Protein AF-A0A7Y5GIX5-F1 (afdb_monomer_lite)

pLDDT: mean 82.97, std 17.63, range [41.75, 98.12]

Foldseek 3Di:
DDPPPLVVVLVVCLLVLLVVQDDPLLNLLCCQCPVVVHDLVRSCVVSVHDSVVSVVSVVVSCVSSVVSQQPDPPARSPPVCSSVVPPDPPPDPPPPPPPPPPVPDPPDDPDDPDPDDDDD

Radius of gyration: 26.17 Å; chains: 1; bounding box: 79×44×50 Å

Secondary structure (DSSP, 8-state):
-----HHHHHHHHHHHHHHHHS-HHHHHHHIIIIIS---HHHHHHHHT--HHHHHHHHHHHHHHHHHHHHH-SSS-SSSHHHHHT-----S---------------SSPPPPPPTT----

Sequence (120 aa):
MIWGRKDEEYVTDFCNVSRRALTEEEHKIFRYHYLLGGDWKLCCRKLKMDRGNFFHAVYRIEQKLGRAYRELKPYSLYPLNEYFNSTYSEEPVRAFEAPNVVTIRPVRPPLAPAPGQKAA

Structure (mmCIF, N/CA/C/O backbone):
data_AF-A0A7Y5GIX5-F1
#
_entry.id   AF-A0A7Y5GIX5-F1
#
loop_
_atom_site.group_PDB
_atom_site.id
_atom_site.type_symbol
_atom_site.label_atom_id
_atom_site.label_alt_id
_atom_site.label_comp_id
_atom_site.label_asym_id
_atom_site.label_entity_id
_atom_site.label_seq_id
_atom_site.pdbx_PDB_ins_code
_atom_site.Cartn_x
_atom_site.Cartn_y
_atom_site.Cartn_z
_atom_site.occupancy
_atom_site.B_iso_or_equiv
_atom_site.auth_seq_id
_atom_site.auth_comp_id
_atom_site.auth_asym_id
_atom_site.auth_atom_id
_atom_site.pdbx_PDB_model_num
ATOM 1 N N . MET A 1 1 ? 24.630 -14.364 -18.225 1.00 42.50 1 MET A N 1
ATOM 2 C CA . MET A 1 1 ? 23.304 -14.817 -17.761 1.00 42.50 1 MET A CA 1
ATOM 3 C C . MET A 1 1 ? 23.095 -14.276 -16.363 1.00 42.50 1 MET A C 1
ATOM 5 O O . MET A 1 1 ? 23.780 -14.727 -15.458 1.00 42.50 1 MET A O 1
ATOM 9 N N . ILE A 1 2 ? 22.207 -13.305 -16.180 1.00 46.78 2 ILE A N 1
ATOM 10 C CA . ILE A 1 2 ? 21.658 -13.019 -14.854 1.00 46.78 2 ILE A CA 1
ATOM 11 C C . ILE A 1 2 ? 20.160 -13.190 -15.033 1.00 46.78 2 ILE A C 1
ATOM 13 O O . ILE A 1 2 ? 19.493 -12.357 -15.640 1.00 46.78 2 ILE A O 1
ATOM 17 N N . TRP A 1 3 ? 19.672 -14.358 -14.631 1.00 59.84 3 TRP A N 1
ATOM 18 C CA . TRP A 1 3 ? 18.250 -14.649 -14.581 1.00 59.84 3 TRP A CA 1
ATOM 19 C C . TRP A 1 3 ? 17.696 -13.865 -13.388 1.00 59.84 3 TRP A C 1
ATOM 21 O O . TRP A 1 3 ? 17.729 -14.350 -12.260 1.00 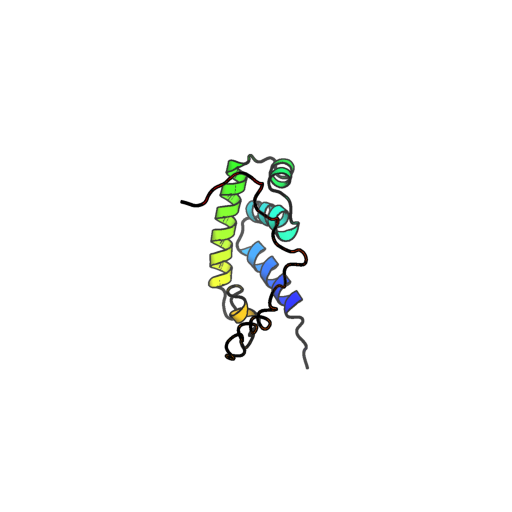59.84 3 TRP A O 1
ATOM 31 N N . GLY A 1 4 ? 17.291 -12.615 -13.619 1.00 69.31 4 GLY A N 1
ATOM 32 C CA . GLY A 1 4 ? 16.600 -11.815 -12.609 1.00 69.31 4 GLY A CA 1
ATOM 33 C C . GLY A 1 4 ? 15.317 -12.530 -12.204 1.00 69.31 4 GLY A C 1
ATOM 34 O O . GLY A 1 4 ? 14.557 -12.993 -13.064 1.00 69.31 4 GLY A O 1
ATOM 35 N N . ARG A 1 5 ? 15.090 -12.682 -10.900 1.00 83.00 5 ARG A N 1
ATOM 36 C CA . ARG A 1 5 ? 13.850 -13.263 -10.380 1.00 83.00 5 ARG A CA 1
ATOM 37 C C . ARG A 1 5 ? 12.804 -12.155 -10.371 1.00 83.00 5 ARG A C 1
ATOM 39 O O . ARG A 1 5 ? 12.476 -11.624 -9.317 1.00 83.00 5 ARG A O 1
ATOM 46 N N . LYS A 1 6 ? 12.318 -11.790 -11.564 1.00 85.50 6 LYS A N 1
ATOM 47 C CA . LYS A 1 6 ? 11.439 -10.627 -11.787 1.00 85.50 6 LYS A CA 1
ATOM 48 C C . LYS A 1 6 ? 10.236 -10.588 -10.843 1.00 85.50 6 LYS A C 1
ATOM 50 O O . LYS A 1 6 ? 9.840 -9.510 -10.421 1.00 85.50 6 LYS A O 1
ATOM 55 N N . ASP A 1 7 ? 9.688 -11.745 -10.481 1.00 89.94 7 ASP A N 1
ATOM 56 C CA . ASP A 1 7 ? 8.579 -11.829 -9.527 1.00 89.94 7 ASP A CA 1
ATOM 57 C C . ASP A 1 7 ? 9.006 -11.405 -8.110 1.00 89.94 7 ASP A C 1
ATOM 59 O O . ASP A 1 7 ? 8.308 -10.639 -7.450 1.00 89.94 7 ASP A O 1
ATOM 63 N N . GLU A 1 8 ? 10.176 -11.853 -7.644 1.00 92.81 8 GLU A N 1
ATOM 64 C CA . GLU A 1 8 ? 10.728 -11.476 -6.334 1.00 92.81 8 GLU A CA 1
ATOM 65 C C . GLU A 1 8 ? 11.147 -9.999 -6.304 1.00 92.81 8 GLU A C 1
ATOM 67 O O . GLU A 1 8 ? 10.923 -9.306 -5.307 1.00 92.81 8 GLU A O 1
ATOM 72 N N . GLU A 1 9 ? 11.711 -9.502 -7.406 1.00 91.44 9 GLU A N 1
ATOM 73 C CA . GLU A 1 9 ? 12.053 -8.089 -7.600 1.00 91.44 9 GLU A CA 1
ATOM 74 C C . GLU A 1 9 ? 10.791 -7.217 -7.553 1.00 91.44 9 GLU A C 1
ATOM 76 O O . GLU A 1 9 ? 10.727 -6.275 -6.761 1.00 91.44 9 GLU A O 1
ATOM 81 N N . TYR A 1 10 ? 9.740 -7.605 -8.284 1.00 93.06 10 TYR A N 1
ATOM 82 C CA . TYR A 1 10 ? 8.458 -6.902 -8.276 1.00 93.06 10 TYR A CA 1
ATOM 83 C C . TYR A 1 10 ? 7.844 -6.853 -6.879 1.00 93.06 10 TYR A C 1
ATOM 85 O O . TYR A 1 10 ? 7.424 -5.791 -6.427 1.00 93.06 10 TYR A O 1
ATOM 93 N N . VAL A 1 11 ? 7.810 -7.982 -6.161 1.00 94.69 11 VAL A N 1
ATOM 94 C CA . VAL A 1 11 ? 7.279 -8.029 -4.788 1.00 94.69 11 VAL A CA 1
ATOM 95 C C . VAL A 1 11 ? 8.086 -7.122 -3.861 1.00 94.69 11 VAL A C 1
ATOM 97 O O . VAL A 1 11 ? 7.508 -6.414 -3.030 1.00 94.69 11 VAL A O 1
ATOM 100 N N . THR A 1 12 ? 9.410 -7.117 -4.014 1.00 95.69 12 THR A N 1
ATOM 101 C CA . THR A 1 12 ? 10.311 -6.273 -3.226 1.00 95.69 12 THR A CA 1
ATOM 102 C C . THR A 1 12 ? 10.035 -4.795 -3.481 1.00 95.69 12 THR A C 1
ATOM 104 O O . THR A 1 12 ? 9.835 -4.037 -2.528 1.00 95.69 12 THR A O 1
ATOM 107 N N . ASP A 1 13 ? 9.957 -4.383 -4.744 1.00 94.62 13 ASP A N 1
ATOM 108 C CA . ASP A 1 13 ? 9.682 -2.998 -5.121 1.00 94.62 13 ASP A CA 1
ATOM 109 C C . ASP A 1 13 ? 8.277 -2.572 -4.708 1.00 94.62 13 ASP A C 1
ATOM 111 O O . ASP A 1 13 ? 8.105 -1.512 -4.104 1.00 94.62 13 ASP A O 1
ATOM 115 N N . PHE A 1 14 ? 7.280 -3.427 -4.929 1.00 96.06 14 PHE A N 1
ATOM 116 C CA . PHE A 1 14 ? 5.908 -3.205 -4.495 1.00 96.06 14 PHE A CA 1
ATOM 117 C C . PHE A 1 14 ? 5.842 -2.944 -2.988 1.00 96.06 14 PHE A C 1
ATOM 119 O O . PHE A 1 14 ? 5.286 -1.931 -2.555 1.00 96.06 14 PHE A O 1
ATOM 126 N N . CYS A 1 15 ? 6.464 -3.793 -2.167 1.00 96.81 15 CYS A N 1
ATOM 127 C CA . CYS A 1 15 ? 6.468 -3.616 -0.715 1.00 96.81 15 CYS A CA 1
ATOM 128 C C . CYS A 1 15 ? 7.250 -2.364 -0.286 1.00 96.81 15 CYS A C 1
ATOM 130 O O . CYS A 1 15 ? 6.774 -1.591 0.550 1.00 96.81 15 CYS A O 1
ATOM 132 N N . ASN A 1 16 ? 8.428 -2.128 -0.868 1.00 96.31 16 ASN A N 1
ATOM 133 C CA . ASN A 1 16 ? 9.296 -1.012 -0.495 1.00 96.31 16 ASN A CA 1
ATOM 134 C C . ASN A 1 16 ? 8.706 0.346 -0.876 1.00 96.31 16 ASN A C 1
ATOM 136 O O . ASN A 1 16 ? 8.722 1.276 -0.066 1.00 96.31 16 ASN A O 1
ATOM 140 N N . VAL A 1 17 ? 8.160 0.468 -2.085 1.00 96.88 17 VAL A N 1
ATOM 141 C CA . VAL A 1 17 ? 7.484 1.686 -2.544 1.00 96.88 17 VAL A CA 1
ATOM 142 C C . VAL A 1 17 ? 6.269 1.957 -1.670 1.00 96.88 17 VAL A C 1
ATOM 144 O O . VAL A 1 17 ? 6.108 3.080 -1.193 1.00 96.88 17 VAL A O 1
ATOM 147 N N . SER A 1 18 ? 5.463 0.932 -1.378 1.00 97.56 18 SER A N 1
ATOM 148 C CA . SER A 1 18 ? 4.293 1.081 -0.504 1.00 97.56 18 SER A CA 1
ATOM 149 C C . SER A 1 18 ? 4.675 1.584 0.883 1.00 97.56 18 SER A C 1
ATOM 151 O O . SER A 1 18 ? 4.033 2.483 1.420 1.00 97.56 18 SER A O 1
ATOM 153 N N . ARG A 1 19 ? 5.762 1.054 1.453 1.00 97.25 19 ARG A N 1
ATOM 154 C CA . ARG A 1 19 ? 6.277 1.483 2.758 1.00 97.25 19 ARG A CA 1
ATOM 155 C C . ARG A 1 19 ? 6.779 2.925 2.769 1.00 97.25 19 ARG A C 1
ATOM 157 O O . ARG A 1 19 ? 6.680 3.576 3.800 1.00 97.25 19 ARG A O 1
ATOM 164 N N . ARG A 1 20 ? 7.320 3.419 1.654 1.00 96.50 20 ARG A N 1
ATOM 165 C CA . ARG A 1 20 ? 7.806 4.804 1.532 1.00 96.50 20 ARG A CA 1
ATOM 166 C C . ARG A 1 20 ? 6.688 5.804 1.244 1.00 96.50 20 ARG A C 1
ATOM 168 O O . ARG A 1 20 ? 6.777 6.945 1.680 1.00 96.50 20 ARG A O 1
ATOM 175 N N . ALA A 1 21 ? 5.669 5.392 0.494 1.00 97.19 21 ALA A N 1
ATOM 176 C CA . ALA A 1 21 ? 4.570 6.261 0.079 1.00 97.19 21 ALA A CA 1
ATOM 177 C C . ALA A 1 21 ? 3.506 6.465 1.172 1.00 97.19 21 ALA A C 1
ATOM 179 O O . ALA A 1 21 ? 2.805 7.478 1.172 1.00 97.19 21 ALA A O 1
ATOM 180 N N . LEU A 1 22 ? 3.360 5.499 2.080 1.00 98.00 22 LEU A N 1
ATOM 181 C CA . LEU A 1 22 ? 2.342 5.503 3.129 1.00 98.00 22 LEU A CA 1
ATOM 182 C C . LEU A 1 22 ? 2.908 5.951 4.477 1.00 98.00 22 LEU A C 1
ATOM 184 O O . LEU A 1 22 ? 4.075 5.718 4.789 1.00 98.00 22 LEU A O 1
ATOM 188 N N . THR A 1 23 ? 2.056 6.539 5.319 1.00 97.81 23 THR A N 1
ATOM 189 C CA . THR A 1 23 ? 2.395 6.725 6.739 1.00 97.81 23 THR A CA 1
ATOM 190 C C . THR A 1 23 ? 2.444 5.375 7.461 1.00 97.81 23 THR A C 1
ATOM 192 O O . THR A 1 23 ? 1.921 4.373 6.977 1.00 97.81 23 THR A O 1
ATOM 195 N N . GLU A 1 24 ? 3.030 5.324 8.658 1.00 96.62 24 GLU A N 1
ATOM 196 C CA . GLU A 1 24 ? 3.122 4.073 9.427 1.00 96.62 24 GLU A CA 1
ATOM 197 C C . GLU A 1 24 ? 1.735 3.474 9.752 1.00 96.62 24 GLU A C 1
ATOM 199 O O . GLU A 1 24 ? 1.563 2.254 9.748 1.00 96.62 24 GLU A O 1
ATOM 204 N N . GLU A 1 25 ? 0.722 4.310 9.995 1.00 95.06 25 GLU A N 1
ATOM 205 C CA . GLU A 1 25 ? -0.656 3.856 10.230 1.00 95.06 25 GLU A CA 1
ATOM 206 C C . GLU A 1 25 ? -1.309 3.310 8.957 1.00 95.06 25 GLU A C 1
ATOM 208 O O . GLU A 1 25 ? -1.894 2.224 8.969 1.00 95.06 25 GLU A O 1
ATOM 213 N N . GLU A 1 26 ? -1.154 4.023 7.842 1.00 97.25 26 GLU A N 1
ATOM 214 C CA . GLU A 1 26 ? -1.645 3.596 6.532 1.00 97.25 26 GLU A CA 1
ATOM 215 C C . GLU A 1 26 ? -0.982 2.287 6.094 1.00 97.25 26 GLU A C 1
ATOM 217 O O . GLU A 1 26 ? -1.657 1.357 5.655 1.00 97.25 26 GLU A O 1
ATOM 222 N N . HIS A 1 27 ? 0.331 2.165 6.293 1.00 97.81 27 HIS A N 1
ATOM 223 C CA . HIS A 1 27 ? 1.086 0.962 5.973 1.00 97.81 27 HIS A CA 1
ATOM 224 C C . HIS A 1 27 ? 0.647 -0.240 6.826 1.00 97.81 27 HIS A C 1
ATOM 226 O O . HIS A 1 27 ? 0.600 -1.368 6.331 1.00 97.81 27 HIS A O 1
ATOM 232 N N . LYS A 1 28 ? 0.273 -0.033 8.097 1.00 96.62 28 LYS A N 1
ATOM 233 C CA . LYS A 1 28 ? -0.312 -1.100 8.928 1.00 96.62 28 LYS A CA 1
ATOM 234 C C . LYS A 1 28 ? -1.634 -1.592 8.346 1.00 96.62 28 LYS A C 1
ATOM 236 O O . LYS A 1 28 ? -1.803 -2.804 8.217 1.00 96.62 28 LYS A O 1
ATOM 241 N N . ILE A 1 29 ? -2.539 -0.683 7.977 1.00 97.44 29 ILE A N 1
ATOM 242 C CA . ILE A 1 29 ? -3.823 -1.033 7.344 1.00 97.44 29 ILE A CA 1
ATOM 243 C C . ILE A 1 29 ? -3.571 -1.793 6.039 1.00 97.44 29 ILE A C 1
ATOM 245 O O . ILE A 1 29 ? -4.094 -2.893 5.864 1.00 97.44 29 ILE A O 1
ATOM 249 N N . PHE A 1 30 ? -2.701 -1.254 5.182 1.00 97.81 30 PHE A N 1
ATOM 250 C CA . PHE A 1 30 ? -2.303 -1.867 3.918 1.00 97.81 30 PHE A CA 1
ATOM 251 C C . PHE A 1 30 ? -1.785 -3.299 4.107 1.00 97.81 30 PHE A C 1
ATOM 253 O O . PHE A 1 30 ? -2.250 -4.225 3.443 1.00 97.81 30 PHE A O 1
ATOM 260 N N . ARG A 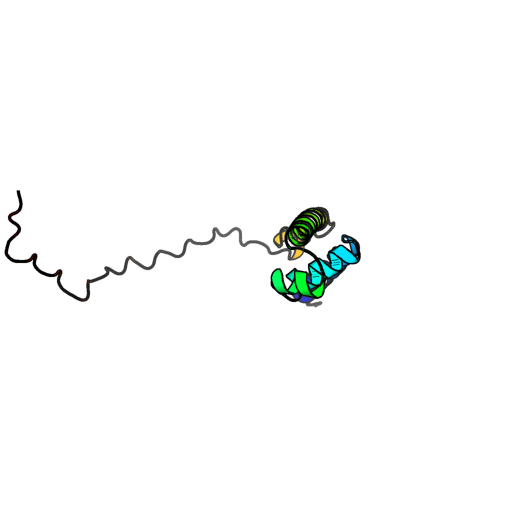1 31 ? -0.875 -3.512 5.065 1.00 97.31 31 ARG A N 1
ATOM 261 C CA . ARG A 1 31 ? -0.311 -4.835 5.352 1.00 97.31 31 ARG A CA 1
ATOM 262 C C . ARG A 1 31 ? -1.376 -5.834 5.804 1.00 97.31 31 ARG A C 1
ATOM 264 O O . ARG A 1 31 ? -1.359 -6.972 5.345 1.00 97.31 31 ARG A O 1
ATOM 271 N N . TYR A 1 32 ? -2.271 -5.448 6.713 1.00 97.00 32 TYR A N 1
ATOM 272 C CA . TYR A 1 32 ? -3.311 -6.363 7.196 1.00 97.00 32 TYR A CA 1
ATOM 273 C C . TYR A 1 32 ? -4.343 -6.690 6.120 1.00 97.00 32 TYR A C 1
ATOM 275 O O . TYR A 1 32 ? -4.740 -7.848 6.012 1.00 97.00 32 TYR A O 1
ATOM 283 N N . HIS A 1 33 ? -4.759 -5.700 5.332 1.00 97.00 33 HIS A N 1
ATOM 284 C CA . HIS A 1 33 ? -5.822 -5.890 4.356 1.00 97.00 33 HIS A CA 1
ATOM 285 C C . HIS A 1 33 ? -5.327 -6.563 3.070 1.00 97.00 33 HIS A C 1
ATOM 287 O O . HIS A 1 33 ? -5.895 -7.571 2.661 1.00 97.00 33 HIS A O 1
ATOM 293 N N . TYR A 1 34 ? -4.241 -6.060 2.472 1.00 96.12 34 TYR A N 1
ATOM 294 C CA . TYR A 1 34 ? -3.779 -6.511 1.157 1.00 96.12 34 TYR A CA 1
ATOM 295 C C . TYR A 1 34 ? -2.706 -7.595 1.232 1.00 96.12 34 TYR A C 1
ATOM 297 O O . TYR A 1 34 ? -2.840 -8.621 0.575 1.00 96.12 34 TYR A O 1
ATOM 305 N N . LEU A 1 35 ? -1.658 -7.413 2.044 1.00 95.69 35 LEU A N 1
ATOM 306 C CA . LEU A 1 35 ? -0.549 -8.382 2.076 1.00 95.69 35 LEU A CA 1
ATOM 307 C C . LEU A 1 35 ? -0.910 -9.671 2.824 1.00 95.69 35 LEU A C 1
ATOM 309 O O . LEU A 1 35 ? -0.452 -10.748 2.458 1.00 95.69 35 LEU A O 1
ATOM 313 N N . LEU A 1 36 ? -1.713 -9.564 3.885 1.00 96.00 36 LEU A N 1
ATOM 314 C CA . LEU A 1 36 ? -2.162 -10.710 4.683 1.00 96.00 36 LEU A CA 1
ATOM 315 C C . LEU A 1 36 ? -3.565 -11.208 4.297 1.00 96.00 36 LEU A C 1
ATOM 317 O O . LEU A 1 36 ? -4.017 -12.202 4.861 1.00 96.00 36 LEU A O 1
ATOM 321 N N . GLY A 1 37 ? -4.263 -10.524 3.382 1.00 94.19 37 GLY A N 1
ATOM 322 C CA . GLY A 1 37 ? -5.611 -10.899 2.938 1.00 94.19 37 GLY A CA 1
ATOM 323 C C . GLY A 1 37 ? -6.685 -10.814 4.030 1.00 94.19 37 GLY A C 1
ATOM 324 O O . GLY A 1 37 ? -7.663 -11.561 4.003 1.00 94.19 37 GLY A O 1
ATOM 325 N N . GLY A 1 38 ? -6.500 -9.958 5.038 1.00 95.88 38 GLY A N 1
ATOM 326 C CA . GLY A 1 38 ? -7.435 -9.824 6.148 1.00 95.88 38 GLY A CA 1
ATOM 327 C C . GLY A 1 38 ? -8.764 -9.196 5.724 1.00 95.88 38 GLY A C 1
ATOM 328 O O . GLY A 1 38 ? -8.793 -8.100 5.159 1.00 95.88 38 GLY A O 1
ATOM 329 N N . ASP A 1 39 ? -9.877 -9.844 6.083 1.00 95.62 39 ASP A N 1
ATOM 330 C CA . ASP A 1 39 ? -11.213 -9.259 5.932 1.00 95.62 39 ASP A CA 1
ATOM 331 C C . ASP A 1 39 ? -11.329 -7.942 6.718 1.00 95.62 39 ASP A C 1
ATOM 333 O O . ASP A 1 39 ? -10.740 -7.776 7.795 1.00 95.62 39 ASP A O 1
ATOM 337 N N . TRP A 1 40 ? -12.138 -7.011 6.212 1.00 95.31 40 TRP A N 1
ATOM 338 C CA . TRP A 1 40 ? -12.310 -5.688 6.810 1.00 95.31 40 TRP A CA 1
ATOM 339 C C . TRP A 1 40 ? -12.793 -5.781 8.262 1.00 95.31 40 TRP A C 1
ATOM 341 O O . TRP A 1 40 ? -12.327 -5.026 9.114 1.00 95.31 40 TRP A O 1
ATOM 351 N N . LYS A 1 41 ? -13.645 -6.763 8.603 1.00 96.56 41 LYS A N 1
ATOM 352 C CA . LYS A 1 41 ? -14.108 -6.966 9.988 1.00 96.56 41 LYS A CA 1
ATOM 353 C C . LYS A 1 41 ? -12.960 -7.338 10.920 1.00 96.56 41 LYS A C 1
ATOM 355 O O . LYS A 1 41 ? -12.930 -6.898 12.070 1.00 96.56 41 LYS A O 1
ATOM 360 N N . LEU A 1 42 ? -12.032 -8.175 10.454 1.00 95.50 42 LEU A N 1
ATOM 361 C CA . LEU A 1 42 ? -10.863 -8.581 11.232 1.00 95.50 42 LEU A CA 1
ATOM 362 C C . LEU A 1 42 ? -9.892 -7.408 11.392 1.00 95.50 42 LEU A C 1
ATOM 364 O O . LEU A 1 42 ? -9.396 -7.182 12.497 1.00 95.50 42 LEU A O 1
ATOM 368 N N . CYS A 1 43 ? -9.687 -6.633 10.326 1.00 95.94 43 CYS A N 1
ATOM 369 C CA . CYS A 1 43 ? -8.859 -5.431 10.352 1.00 95.94 43 CYS A CA 1
ATOM 370 C C . CYS A 1 43 ? -9.409 -4.391 11.339 1.00 95.94 43 CYS A C 1
ATOM 372 O O . CYS A 1 43 ? -8.663 -3.938 12.207 1.00 95.94 43 CYS A O 1
ATOM 374 N N . CYS A 1 44 ? -10.717 -4.099 11.300 1.00 96.12 44 CYS A N 1
ATOM 375 C CA . CYS A 1 44 ? -11.384 -3.203 12.251 1.00 96.12 44 CYS A CA 1
ATOM 376 C C . CYS A 1 44 ? -11.178 -3.644 13.708 1.00 96.12 44 CYS A C 1
ATOM 378 O O . CYS A 1 44 ? -10.806 -2.829 14.552 1.00 96.12 44 CYS A O 1
ATOM 380 N N . ARG A 1 45 ? -11.339 -4.944 14.008 1.00 95.19 45 ARG A N 1
ATOM 381 C CA . ARG A 1 45 ? -11.092 -5.481 15.360 1.00 95.19 45 ARG A CA 1
ATOM 382 C C . ARG A 1 45 ? -9.628 -5.358 15.779 1.00 95.19 45 ARG A C 1
ATOM 384 O O . ARG A 1 45 ? -9.347 -4.964 16.907 1.00 95.19 45 ARG A O 1
ATOM 391 N N . LYS A 1 46 ? -8.692 -5.706 14.892 1.00 94.25 46 LYS A N 1
ATOM 392 C CA . LYS A 1 46 ? -7.254 -5.726 15.197 1.00 94.25 46 LYS A CA 1
ATOM 393 C C . LYS A 1 46 ? -6.681 -4.323 15.382 1.00 94.25 46 LYS A C 1
ATOM 395 O O . LYS A 1 46 ? -5.837 -4.127 16.252 1.00 94.25 46 LYS A O 1
ATOM 400 N N . LEU A 1 47 ? -7.134 -3.375 14.567 1.00 94.00 47 LEU A N 1
ATOM 401 C CA . LEU A 1 47 ? -6.651 -1.996 14.545 1.00 94.00 47 LEU A CA 1
ATOM 402 C C . LEU A 1 47 ? -7.518 -1.043 15.381 1.00 94.00 47 LEU A C 1
ATOM 404 O O . LEU A 1 47 ? -7.210 0.141 15.443 1.00 94.00 47 LEU A O 1
ATOM 408 N N . LYS A 1 48 ? -8.563 -1.561 16.045 1.00 94.69 48 LYS A N 1
ATOM 409 C CA . LYS A 1 48 ? -9.492 -0.804 16.901 1.00 94.69 48 LYS A CA 1
ATOM 410 C C . LYS A 1 48 ? -10.093 0.415 16.188 1.00 94.69 48 LYS A C 1
ATOM 412 O O . LYS A 1 48 ? -10.111 1.513 16.733 1.00 94.69 48 LYS A O 1
ATOM 417 N N . MET A 1 49 ? -10.585 0.206 14.970 1.00 94.94 49 MET A N 1
ATOM 418 C CA . MET A 1 49 ? -11.217 1.242 14.146 1.00 94.94 49 MET A CA 1
ATOM 419 C C . MET A 1 49 ? -12.631 0.839 13.741 1.00 94.94 49 MET A C 1
ATOM 421 O O . MET A 1 49 ? -12.942 -0.348 13.622 1.00 94.94 49 MET A O 1
ATOM 425 N N . ASP A 1 50 ? -13.485 1.828 13.507 1.00 96.62 50 ASP A N 1
ATOM 426 C CA . ASP A 1 50 ? -14.813 1.613 12.950 1.00 96.62 50 ASP A CA 1
ATOM 427 C C . ASP A 1 50 ? -14.759 1.322 11.441 1.00 96.62 50 ASP A C 1
ATOM 429 O O . ASP A 1 50 ? -13.745 1.496 10.758 1.00 96.62 50 ASP A O 1
ATOM 433 N N . ARG A 1 51 ? -15.896 0.863 10.916 1.00 96.19 51 ARG A N 1
ATOM 434 C CA . ARG A 1 51 ? -16.056 0.505 9.507 1.00 96.19 51 ARG A CA 1
ATOM 435 C C . ARG A 1 51 ? -15.813 1.696 8.575 1.00 96.19 51 ARG A C 1
ATOM 437 O O . ARG A 1 51 ? -15.169 1.524 7.545 1.00 96.19 51 ARG A O 1
ATOM 444 N N . GLY A 1 52 ? -16.353 2.870 8.903 1.00 96.75 52 GLY A N 1
ATOM 445 C CA . GLY A 1 52 ? -16.280 4.048 8.037 1.00 96.75 52 GLY A CA 1
ATOM 446 C C . GLY A 1 52 ? -14.843 4.527 7.887 1.00 96.75 52 GLY A C 1
ATOM 447 O O . GLY A 1 52 ? -14.342 4.661 6.771 1.00 96.75 52 GLY A O 1
ATOM 448 N N . ASN A 1 53 ? -14.145 4.676 9.011 1.00 96.00 53 ASN A N 1
ATOM 449 C CA . ASN A 1 53 ? -12.741 5.069 9.026 1.00 96.00 53 ASN A CA 1
ATOM 450 C C . ASN A 1 53 ? -11.837 4.059 8.316 1.00 96.00 53 ASN A C 1
ATOM 452 O O . ASN A 1 53 ? -10.913 4.482 7.621 1.00 96.00 53 ASN A O 1
ATOM 456 N N . PHE A 1 54 ? -12.119 2.754 8.419 1.00 97.25 54 PHE A N 1
ATOM 457 C CA . PHE A 1 54 ? -11.383 1.738 7.663 1.00 97.25 54 PHE A CA 1
ATOM 458 C C . PHE A 1 54 ? -11.506 1.957 6.150 1.00 97.25 54 PHE A C 1
ATOM 460 O O . PHE A 1 54 ? -10.488 2.084 5.475 1.00 97.25 54 PHE A O 1
ATOM 467 N N . PHE A 1 55 ? -12.725 2.069 5.612 1.00 97.56 55 PHE A N 1
ATOM 468 C CA . PHE A 1 55 ? -12.911 2.254 4.167 1.00 97.56 55 PHE A CA 1
ATOM 469 C C . PHE A 1 55 ? -12.367 3.600 3.673 1.00 97.56 55 PHE A C 1
ATOM 471 O O . PHE A 1 55 ? -11.736 3.653 2.621 1.00 97.56 55 PHE A O 1
ATOM 478 N N . HIS A 1 56 ? -12.510 4.677 4.450 1.00 97.31 56 HIS A N 1
ATOM 479 C CA . HIS A 1 56 ? -11.873 5.951 4.111 1.00 97.31 56 HIS A CA 1
ATOM 480 C C . HIS A 1 56 ? -10.345 5.858 4.092 1.00 97.31 56 HIS A C 1
ATOM 482 O O . HIS A 1 56 ? -9.709 6.468 3.233 1.00 97.31 56 HIS A O 1
ATOM 488 N N . ALA A 1 57 ? -9.743 5.107 5.016 1.00 97.25 57 ALA A N 1
ATOM 489 C CA . ALA A 1 57 ? -8.306 4.869 4.998 1.00 97.25 57 ALA A CA 1
ATOM 490 C C . ALA A 1 57 ? -7.889 4.042 3.777 1.00 97.25 57 ALA A C 1
ATOM 492 O O . ALA A 1 57 ? -6.916 4.402 3.121 1.00 97.25 57 ALA A O 1
ATOM 493 N N . VAL A 1 58 ? -8.652 3.001 3.432 1.00 97.69 58 VAL A N 1
ATOM 494 C CA . VAL A 1 58 ? -8.421 2.177 2.239 1.00 97.69 58 VAL A CA 1
ATOM 495 C C . VAL A 1 58 ? -8.428 3.026 0.967 1.00 97.69 58 VAL A C 1
ATOM 497 O O . VAL A 1 58 ? -7.445 3.009 0.234 1.00 97.69 58 VAL A O 1
ATOM 500 N N . TYR A 1 59 ? -9.450 3.857 0.754 1.00 97.81 59 TYR A N 1
ATOM 501 C CA . TYR A 1 59 ? -9.509 4.714 -0.435 1.00 97.81 59 TYR A CA 1
ATOM 502 C C . TYR A 1 59 ? -8.329 5.688 -0.525 1.00 97.81 59 TYR A C 1
ATOM 504 O O . TYR A 1 59 ? -7.775 5.900 -1.604 1.00 97.81 59 TYR A O 1
ATOM 512 N N . ARG A 1 60 ? -7.893 6.260 0.608 1.00 97.75 60 ARG A N 1
ATOM 513 C CA . ARG A 1 60 ? -6.701 7.125 0.644 1.00 97.75 60 ARG A CA 1
ATOM 514 C C . ARG A 1 60 ? -5.428 6.359 0.286 1.00 97.75 60 ARG A C 1
ATOM 516 O O . ARG A 1 60 ? -4.588 6.893 -0.436 1.00 97.75 60 ARG A O 1
ATOM 523 N N . ILE A 1 61 ? -5.286 5.134 0.789 1.00 98.12 61 ILE A N 1
ATOM 524 C CA . ILE A 1 61 ? -4.152 4.254 0.486 1.00 98.12 61 ILE A CA 1
ATOM 525 C C . ILE A 1 61 ? -4.125 3.937 -1.009 1.00 98.12 61 ILE A C 1
ATOM 527 O O . ILE A 1 61 ? -3.102 4.160 -1.651 1.00 98.12 61 ILE A O 1
ATOM 531 N N . GLU A 1 62 ? -5.244 3.487 -1.577 1.00 97.44 62 GLU A N 1
ATOM 532 C CA . GLU A 1 62 ? -5.357 3.150 -3.000 1.00 97.44 62 GLU A CA 1
ATOM 533 C C . GLU A 1 62 ? -5.034 4.353 -3.895 1.00 97.44 62 GLU A C 1
ATOM 535 O O . GLU A 1 62 ? -4.260 4.227 -4.842 1.00 97.44 62 GLU A O 1
ATOM 540 N N . GLN A 1 63 ? -5.540 5.544 -3.556 1.00 97.81 63 GLN A N 1
ATOM 541 C CA . GLN A 1 63 ? -5.247 6.771 -4.297 1.00 97.81 63 GLN A CA 1
ATOM 542 C C . GLN A 1 63 ? -3.751 7.127 -4.267 1.00 97.81 63 GLN A C 1
ATOM 544 O O . GLN A 1 63 ? -3.168 7.458 -5.303 1.00 97.81 63 GLN A O 1
ATOM 549 N N . LYS A 1 64 ? -3.113 7.060 -3.089 1.00 97.69 64 LYS A N 1
ATOM 550 C CA . LYS A 1 64 ? -1.680 7.356 -2.929 1.00 97.69 64 LYS A CA 1
ATOM 551 C C . LYS A 1 64 ? -0.809 6.351 -3.674 1.00 97.69 64 LYS A C 1
ATOM 553 O O . LYS A 1 64 ? 0.093 6.752 -4.408 1.00 97.69 64 LYS A O 1
ATOM 558 N N . LEU A 1 65 ? -1.086 5.061 -3.495 1.00 97.88 65 LEU A N 1
ATOM 559 C CA . LEU A 1 65 ? -0.318 3.987 -4.115 1.00 97.88 65 LEU A CA 1
ATOM 560 C C . LEU A 1 65 ? -0.501 3.968 -5.628 1.00 97.88 65 LEU A C 1
ATOM 562 O O . LEU A 1 65 ? 0.491 3.890 -6.341 1.00 97.88 65 LEU A O 1
ATOM 566 N N . GLY A 1 66 ? -1.728 4.124 -6.130 1.00 96.44 66 GLY A N 1
ATOM 567 C CA . GLY A 1 66 ? -1.992 4.176 -7.568 1.00 96.44 66 GLY A CA 1
ATOM 568 C C . GLY A 1 66 ? -1.199 5.286 -8.259 1.00 96.44 66 GLY A C 1
ATOM 569 O O . GLY A 1 66 ? -0.584 5.055 -9.300 1.00 96.44 66 GLY A O 1
ATOM 570 N N . ARG A 1 67 ? -1.127 6.469 -7.635 1.00 96.62 67 ARG A N 1
ATOM 571 C CA . ARG A 1 67 ? -0.292 7.570 -8.125 1.00 96.62 67 ARG A CA 1
ATOM 572 C C . ARG A 1 67 ? 1.199 7.230 -8.062 1.00 96.62 67 ARG A C 1
ATOM 574 O O . ARG A 1 67 ? 1.888 7.365 -9.068 1.00 96.62 67 ARG A O 1
ATOM 581 N N . ALA A 1 68 ? 1.684 6.751 -6.915 1.00 96.62 68 ALA A N 1
ATOM 582 C CA . ALA A 1 68 ? 3.093 6.407 -6.732 1.00 96.62 68 ALA A CA 1
ATOM 583 C C . ALA A 1 68 ? 3.558 5.340 -7.734 1.00 96.62 68 ALA A C 1
ATOM 585 O O . ALA A 1 68 ? 4.577 5.510 -8.394 1.00 96.62 68 ALA A O 1
ATOM 586 N N . TYR A 1 69 ? 2.786 4.268 -7.905 1.00 96.38 69 TYR A N 1
ATOM 587 C CA . TYR A 1 69 ? 3.105 3.180 -8.826 1.00 96.38 69 TYR A CA 1
ATOM 588 C C . TYR A 1 69 ? 3.154 3.630 -10.282 1.00 96.38 69 TYR A C 1
ATOM 590 O O . TYR A 1 69 ? 3.998 3.138 -11.029 1.00 96.38 69 TYR A O 1
ATOM 598 N N . ARG A 1 70 ? 2.281 4.566 -10.675 1.00 95.19 70 ARG A N 1
ATOM 599 C CA . ARG A 1 70 ? 2.226 5.104 -12.038 1.00 95.19 70 ARG A CA 1
ATOM 600 C C . ARG A 1 70 ? 3.350 6.098 -12.335 1.00 95.19 70 ARG A C 1
ATOM 602 O O . ARG A 1 70 ? 3.845 6.133 -13.458 1.00 95.19 70 ARG A O 1
ATOM 609 N N . GLU A 1 71 ? 3.725 6.922 -11.361 1.00 95.19 71 GLU A N 1
ATOM 610 C CA . GLU A 1 71 ? 4.710 8.000 -11.536 1.00 95.19 71 GLU A CA 1
ATOM 611 C C . GLU A 1 71 ? 6.169 7.531 -11.391 1.00 95.19 71 GLU A C 1
ATOM 613 O O . GLU A 1 71 ? 7.085 8.263 -11.770 1.00 95.19 71 GLU A O 1
ATOM 618 N N . LEU A 1 72 ? 6.406 6.316 -10.882 1.00 92.88 72 LEU A N 1
ATOM 619 C CA . LEU A 1 72 ? 7.747 5.744 -10.745 1.00 92.88 72 LEU A CA 1
ATOM 620 C C . LEU A 1 72 ? 8.504 5.674 -12.080 1.00 92.88 72 LEU A C 1
ATOM 622 O O . LEU A 1 72 ? 7.968 5.285 -13.120 1.00 92.88 72 LEU A O 1
ATOM 626 N N . LYS A 1 73 ? 9.793 6.022 -12.019 1.00 88.38 73 LYS A N 1
ATOM 627 C CA . LYS A 1 73 ? 10.754 5.943 -13.123 1.00 88.38 73 LYS A CA 1
ATOM 628 C C . LYS A 1 73 ? 12.063 5.321 -12.625 1.00 88.38 73 LYS A C 1
ATOM 630 O O . LYS A 1 73 ? 12.432 5.569 -11.477 1.00 88.38 73 LYS A O 1
ATOM 635 N N . PRO A 1 74 ? 12.782 4.548 -13.462 1.00 86.50 74 PRO A N 1
ATOM 636 C CA . PRO A 1 74 ? 12.533 4.296 -14.889 1.00 86.50 74 PRO A CA 1
ATOM 637 C C . PRO A 1 74 ? 11.430 3.264 -15.182 1.00 86.50 74 PRO A C 1
ATOM 639 O O . PRO A 1 74 ? 10.790 3.375 -16.224 1.00 86.50 74 PRO A O 1
ATOM 642 N N . TYR A 1 75 ? 11.164 2.334 -14.260 1.00 85.56 75 TYR A N 1
ATOM 643 C CA . TYR A 1 75 ? 10.134 1.299 -14.400 1.00 85.56 75 TYR A CA 1
ATOM 644 C C . TYR A 1 75 ? 8.959 1.601 -13.468 1.00 85.56 75 TYR A C 1
ATOM 646 O O . TYR A 1 75 ? 9.129 1.653 -12.248 1.00 85.56 75 TYR A O 1
ATOM 654 N N . SER A 1 76 ? 7.778 1.834 -14.041 1.00 91.56 76 SER A N 1
ATOM 655 C CA . SER A 1 76 ? 6.552 2.026 -13.266 1.00 91.56 76 SER A CA 1
ATOM 656 C C . SER A 1 76 ? 6.040 0.668 -12.777 1.00 91.56 76 SER A C 1
ATOM 658 O O . SER A 1 76 ? 6.198 -0.336 -13.465 1.00 91.56 76 SER A O 1
ATOM 660 N N . LEU A 1 77 ? 5.434 0.612 -11.587 1.00 93.19 77 LEU A N 1
ATOM 661 C CA . LEU A 1 77 ? 4.815 -0.625 -11.077 1.00 93.19 77 LEU A CA 1
ATOM 662 C C . LEU A 1 77 ? 3.428 -0.865 -11.690 1.00 93.19 77 LEU A C 1
ATOM 664 O O . LEU A 1 77 ? 2.908 -1.978 -11.643 1.00 93.19 77 LEU A O 1
ATOM 668 N N . TYR A 1 78 ? 2.824 0.178 -12.263 1.00 91.75 78 TYR A N 1
ATOM 669 C CA . TYR A 1 78 ? 1.562 0.091 -12.981 1.00 91.75 78 TYR A CA 1
ATOM 670 C C . TYR A 1 78 ? 1.581 0.985 -14.232 1.00 91.75 78 TYR A C 1
ATOM 672 O O . TYR A 1 78 ? 1.862 2.187 -14.119 1.00 91.75 78 TYR A O 1
ATOM 680 N N . PRO A 1 79 ? 1.184 0.460 -15.407 1.00 91.12 79 PRO A N 1
ATOM 681 C CA . PRO A 1 79 ? 0.686 -0.896 -15.673 1.00 91.12 79 PRO A CA 1
ATOM 682 C C . PRO A 1 79 ? 1.805 -1.959 -15.716 1.00 91.12 79 PRO A C 1
ATOM 684 O O . PRO A 1 79 ? 2.959 -1.652 -15.994 1.00 91.12 79 PRO A O 1
ATOM 687 N N . LEU A 1 80 ? 1.470 -3.226 -15.434 1.00 88.62 80 LEU A N 1
ATOM 688 C CA . LEU A 1 80 ? 2.454 -4.307 -15.217 1.00 88.62 80 LEU A CA 1
ATOM 689 C C . LEU A 1 80 ? 3.391 -4.563 -16.411 1.00 88.62 80 LEU A C 1
ATOM 691 O O . LEU A 1 80 ? 4.528 -4.993 -16.230 1.00 88.62 80 LEU A O 1
ATOM 695 N N . ASN A 1 81 ? 2.944 -4.295 -17.635 1.00 85.56 81 ASN A N 1
ATOM 696 C CA . ASN A 1 81 ? 3.767 -4.445 -18.833 1.00 85.56 81 ASN A CA 1
ATOM 697 C C . ASN A 1 81 ? 4.992 -3.525 -18.844 1.00 85.56 81 ASN A C 1
ATOM 699 O O . ASN A 1 81 ? 6.024 -3.934 -19.371 1.00 85.56 81 ASN A O 1
ATOM 703 N N . GLU A 1 82 ? 4.895 -2.331 -18.249 1.00 85.38 82 GLU A N 1
ATOM 704 C CA . GLU A 1 82 ? 6.024 -1.399 -18.140 1.00 85.38 82 GLU A CA 1
ATOM 705 C C . GLU A 1 82 ? 7.100 -1.923 -17.174 1.00 85.38 82 GLU A C 1
ATOM 707 O O . GLU A 1 82 ? 8.287 -1.751 -17.440 1.00 85.38 82 GLU A O 1
ATOM 712 N N . TYR A 1 83 ? 6.713 -2.609 -16.092 1.00 88.75 83 TYR A N 1
ATOM 713 C CA . TYR A 1 83 ? 7.665 -3.204 -15.147 1.00 88.75 83 TYR A CA 1
ATOM 714 C C . TYR A 1 83 ? 8.314 -4.474 -15.706 1.00 88.75 83 TYR A C 1
ATOM 716 O O . TYR A 1 83 ? 9.534 -4.630 -15.729 1.00 88.75 83 TYR A O 1
ATOM 724 N N . PHE A 1 84 ? 7.488 -5.412 -16.178 1.00 86.94 84 PHE A N 1
ATOM 725 C CA . PHE A 1 84 ? 7.967 -6.730 -16.589 1.00 86.94 84 PHE A CA 1
ATOM 726 C C . PHE A 1 84 ? 8.620 -6.723 -17.976 1.00 86.94 84 PHE A C 1
ATOM 728 O O . PHE A 1 84 ? 9.274 -7.712 -18.334 1.00 86.94 84 PHE A O 1
ATOM 735 N N . ASN A 1 85 ? 8.499 -5.621 -18.733 1.00 72.88 85 ASN A N 1
ATOM 736 C CA . ASN A 1 85 ? 8.887 -5.526 -20.142 1.00 72.88 85 ASN A CA 1
ATOM 737 C C . ASN A 1 85 ? 8.325 -6.706 -20.942 1.00 72.88 85 ASN A C 1
ATOM 739 O O . ASN A 1 85 ? 9.023 -7.307 -21.759 1.00 72.88 85 ASN A O 1
ATOM 743 N N . SER A 1 86 ? 7.084 -7.102 -20.636 1.00 59.59 86 SER A N 1
ATOM 744 C CA . SER A 1 86 ? 6.424 -8.140 -21.411 1.00 59.59 86 SER A CA 1
ATOM 745 C C . SER A 1 86 ? 6.174 -7.538 -22.785 1.00 59.59 86 SER A C 1
ATOM 747 O O . SER A 1 86 ? 5.321 -6.663 -22.932 1.00 59.59 86 SER A O 1
ATOM 749 N N . THR A 1 87 ? 6.954 -7.953 -23.782 1.00 48.62 87 THR A N 1
ATOM 750 C CA . THR A 1 87 ? 6.530 -7.851 -25.173 1.00 48.62 87 THR A CA 1
ATOM 751 C C . THR A 1 87 ? 5.199 -8.574 -25.233 1.00 48.62 87 THR A C 1
ATOM 753 O O . THR A 1 87 ? 5.162 -9.806 -25.237 1.00 48.62 87 THR A O 1
ATOM 756 N N . TYR A 1 88 ? 4.096 -7.824 -25.216 1.00 48.62 88 TYR A N 1
ATOM 757 C CA . TYR A 1 88 ? 2.863 -8.349 -25.764 1.00 48.62 88 TYR A CA 1
ATOM 758 C C . TYR A 1 88 ? 3.258 -8.890 -27.130 1.00 48.62 88 TYR A C 1
ATOM 760 O O . TYR A 1 88 ? 3.842 -8.161 -27.933 1.00 48.62 88 TYR A O 1
ATOM 768 N N . SER A 1 89 ? 3.023 -10.177 -27.373 1.00 45.91 89 SER A N 1
ATOM 769 C CA . SER A 1 89 ? 2.893 -10.572 -28.761 1.00 45.91 89 SER A CA 1
ATOM 770 C C . SER A 1 89 ? 1.789 -9.663 -29.294 1.00 45.91 89 SER A C 1
ATOM 772 O O . SER A 1 89 ? 0.669 -9.725 -28.792 1.00 45.91 89 SER A O 1
ATOM 774 N N . GLU A 1 90 ? 2.108 -8.759 -30.223 1.00 51.16 90 GLU A N 1
ATOM 775 C CA . GLU A 1 90 ? 1.095 -7.986 -30.953 1.00 51.16 90 GLU A CA 1
ATOM 776 C C . GLU A 1 90 ? 0.191 -8.904 -31.781 1.00 51.16 90 GLU A C 1
ATOM 778 O O . GLU A 1 90 ? -0.719 -8.437 -32.464 1.00 51.16 90 GLU A O 1
ATOM 783 N N . GLU A 1 91 ? 0.415 -10.222 -31.729 1.00 51.62 91 GLU A N 1
ATOM 784 C CA . GLU A 1 91 ? -0.574 -11.162 -32.189 1.00 51.62 91 GLU A CA 1
ATOM 785 C C . GLU A 1 91 ? -1.889 -10.900 -31.452 1.00 51.62 91 GLU A C 1
ATOM 787 O O . GLU A 1 91 ? -1.949 -11.023 -30.221 1.00 51.62 91 GLU A O 1
ATOM 792 N N . PRO A 1 92 ? -2.950 -10.520 -32.188 1.00 51.47 92 PRO A N 1
ATOM 793 C CA . PRO A 1 92 ? -4.258 -10.355 -31.596 1.00 51.47 92 PRO A CA 1
ATOM 794 C C . PRO A 1 92 ? -4.560 -11.646 -30.853 1.00 51.47 92 PRO A C 1
ATOM 796 O O . PRO A 1 92 ? -4.395 -12.730 -31.418 1.00 51.47 92 PRO A O 1
ATOM 799 N N . VAL A 1 93 ? -4.954 -11.521 -29.583 1.00 57.25 93 VAL A N 1
ATOM 800 C CA . VAL A 1 93 ? -5.426 -12.647 -28.779 1.00 57.25 93 VAL A CA 1
ATOM 801 C C . VAL A 1 93 ? -6.440 -13.361 -29.658 1.00 57.25 93 VAL A C 1
ATOM 803 O O . VAL A 1 93 ? -7.511 -12.806 -29.917 1.00 57.25 93 VAL A O 1
ATOM 806 N N . ARG A 1 94 ? -6.069 -14.516 -30.232 1.00 58.72 94 ARG A N 1
ATOM 807 C CA . ARG A 1 94 ? -6.992 -15.258 -31.084 1.00 58.72 94 ARG A CA 1
ATOM 808 C C . ARG A 1 94 ? -8.170 -15.528 -30.176 1.00 58.72 94 ARG A C 1
ATOM 810 O O . ARG A 1 94 ? -8.007 -16.197 -29.154 1.00 58.72 94 ARG A O 1
ATOM 817 N N . ALA A 1 95 ? -9.321 -14.936 -30.499 1.00 61.59 95 ALA A N 1
ATOM 818 C CA . ALA A 1 95 ? -10.561 -15.342 -29.875 1.00 61.59 95 ALA A CA 1
ATOM 819 C C . ALA A 1 95 ? -10.551 -16.864 -29.964 1.00 61.59 95 ALA A C 1
ATOM 821 O O . ALA A 1 95 ? -10.318 -17.393 -31.054 1.00 61.59 95 ALA A O 1
ATOM 822 N N . PHE A 1 96 ? -10.668 -17.547 -28.822 1.00 55.41 96 PHE A N 1
ATOM 823 C CA . PHE A 1 96 ? -10.839 -18.991 -28.836 1.00 55.41 96 PHE A CA 1
ATOM 824 C C . PHE A 1 96 ? -11.910 -19.259 -29.883 1.00 55.41 96 PHE A C 1
ATOM 826 O O . PHE A 1 96 ? -13.011 -18.715 -29.758 1.00 55.41 96 PHE A O 1
ATOM 833 N N . GLU A 1 97 ? -11.555 -19.980 -30.952 1.00 63.72 97 GLU A N 1
ATOM 834 C CA . GLU A 1 97 ? -12.544 -20.408 -31.928 1.00 63.72 97 GLU A CA 1
ATOM 835 C C . GLU A 1 97 ? -13.618 -21.083 -31.095 1.00 63.72 97 GLU A C 1
ATOM 837 O O . GLU A 1 97 ? -13.323 -22.048 -30.380 1.00 63.72 97 GLU A O 1
ATOM 842 N N . ALA A 1 98 ? -14.812 -20.477 -31.059 1.00 59.00 98 ALA A N 1
ATOM 843 C CA . ALA A 1 98 ? -15.912 -21.009 -30.282 1.00 59.00 98 ALA A CA 1
ATOM 844 C C . ALA A 1 98 ? -15.985 -22.486 -30.667 1.00 59.00 98 A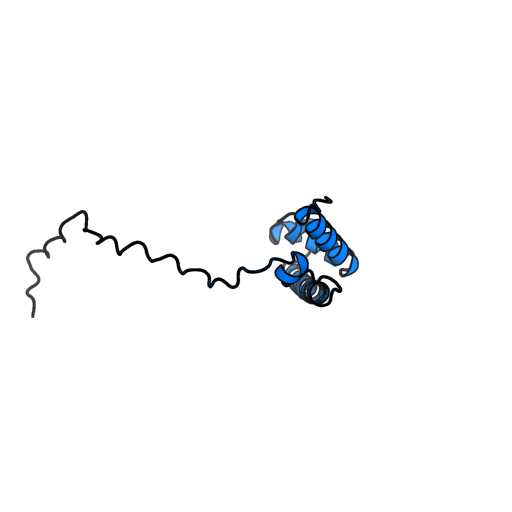LA A C 1
ATOM 846 O O . ALA A 1 98 ? -16.082 -22.754 -31.870 1.00 59.00 98 ALA A O 1
ATOM 847 N N . PRO A 1 99 ? -15.819 -23.428 -29.714 1.00 59.56 99 PRO A N 1
ATOM 848 C CA . PRO A 1 99 ? -15.735 -24.838 -30.050 1.00 59.56 99 PRO A CA 1
ATOM 849 C C . PRO A 1 99 ? -16.934 -25.131 -30.934 1.00 59.56 99 PRO A C 1
ATOM 851 O O . PRO A 1 99 ? -18.052 -24.847 -30.496 1.00 59.56 99 PRO A O 1
ATOM 854 N N . ASN A 1 100 ? -16.658 -25.550 -32.184 1.00 63.38 100 ASN A N 1
ATOM 855 C CA . ASN A 1 100 ? -17.639 -25.780 -33.249 1.00 63.38 100 ASN A CA 1
ATOM 856 C C . ASN A 1 100 ? -18.953 -26.148 -32.606 1.00 63.38 100 ASN A C 1
ATOM 858 O O . ASN A 1 100 ? -18.968 -27.209 -31.983 1.00 63.38 100 ASN A O 1
ATOM 862 N N . VAL A 1 101 ? -19.949 -25.245 -32.671 1.00 59.66 101 VAL A N 1
ATOM 863 C CA . VAL A 1 101 ? -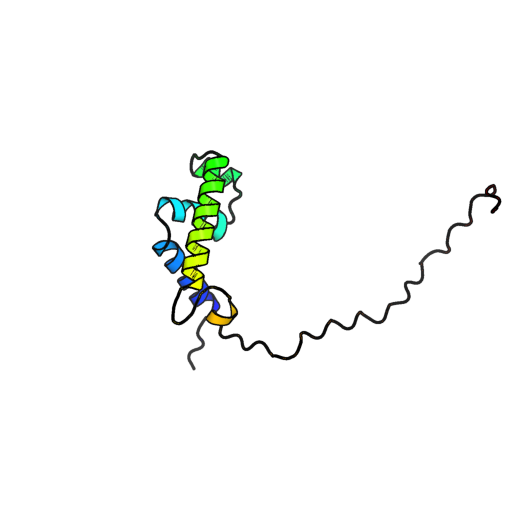21.222 -25.327 -31.942 1.00 59.66 101 VAL A CA 1
ATOM 864 C C . VAL A 1 101 ? -21.599 -26.791 -31.845 1.00 59.66 101 VAL A C 1
ATOM 866 O O . VAL A 1 101 ? -22.082 -27.372 -32.819 1.00 59.66 101 VAL A O 1
ATOM 869 N N . VAL A 1 102 ? -21.275 -27.418 -30.708 1.00 61.19 102 VAL A N 1
ATOM 870 C CA . VAL A 1 102 ? -21.598 -28.824 -30.519 1.00 61.19 102 VAL A CA 1
ATOM 871 C C . VAL A 1 102 ? -23.098 -28.780 -30.564 1.00 61.19 102 VAL A C 1
ATOM 873 O O . VAL A 1 102 ? -23.700 -28.118 -29.722 1.00 61.19 102 VAL A O 1
ATOM 876 N N . THR A 1 103 ? -23.694 -29.343 -31.612 1.00 62.50 103 THR A N 1
ATOM 877 C CA . THR A 1 103 ? -25.140 -29.341 -31.766 1.00 62.50 103 THR A CA 1
ATOM 878 C C . THR A 1 103 ? -25.650 -30.029 -30.514 1.00 62.50 103 THR A C 1
ATOM 880 O O . THR A 1 103 ? -25.488 -31.243 -30.379 1.00 62.50 103 THR A O 1
ATOM 883 N N . ILE A 1 104 ? -26.128 -29.246 -29.542 1.00 62.56 104 ILE A N 1
ATOM 884 C CA . ILE A 1 104 ? -26.536 -29.757 -28.241 1.00 62.56 104 ILE A CA 1
ATOM 885 C C . ILE A 1 104 ? -27.776 -30.580 -28.548 1.00 62.56 104 ILE A C 1
ATOM 887 O O . ILE A 1 104 ? -28.875 -30.047 -28.677 1.00 62.56 104 ILE A O 1
ATOM 891 N N . ARG A 1 105 ? -27.585 -31.882 -28.769 1.00 68.25 105 ARG A N 1
ATOM 892 C CA . ARG A 1 105 ? -28.688 -32.812 -28.941 1.00 68.25 105 ARG A CA 1
ATOM 893 C C . ARG A 1 105 ? -29.320 -32.936 -27.564 1.00 68.25 105 ARG A C 1
ATOM 895 O O . ARG A 1 105 ? -28.636 -33.388 -26.641 1.00 68.25 105 ARG A O 1
ATOM 902 N N . PRO A 1 106 ? -30.574 -3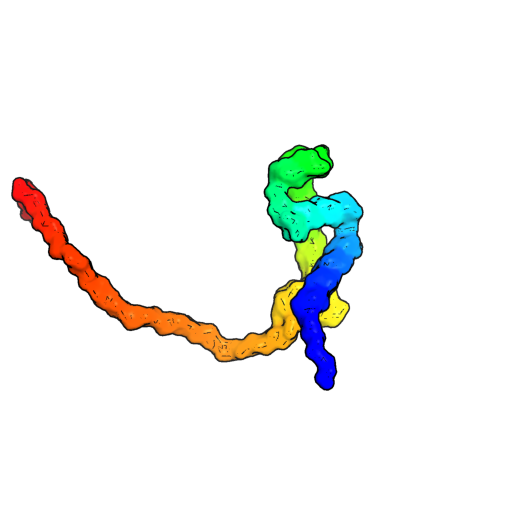2.505 -27.380 1.00 69.62 106 PRO A N 1
ATOM 903 C CA . PRO A 1 106 ? -31.227 -32.684 -26.102 1.00 69.62 106 PRO A CA 1
ATOM 904 C C . PRO A 1 106 ? -31.250 -34.184 -25.801 1.00 69.62 106 PRO A C 1
ATOM 906 O O . PRO A 1 106 ? -31.689 -34.989 -26.618 1.00 69.62 106 PRO A O 1
ATOM 909 N N . VAL A 1 107 ? -30.747 -34.564 -24.625 1.00 73.25 107 VAL A N 1
ATOM 910 C CA . VAL A 1 107 ? -30.677 -35.968 -24.177 1.00 73.25 107 VAL A CA 1
ATOM 911 C C . VAL A 1 107 ? -32.078 -36.591 -24.076 1.00 73.25 107 VAL A C 1
ATOM 913 O O . VAL A 1 107 ? -32.219 -37.809 -24.018 1.00 73.25 107 VAL A O 1
ATOM 916 N N . ARG A 1 108 ? -33.133 -35.766 -24.058 1.00 68.81 108 ARG A N 1
ATOM 917 C CA . ARG A 1 108 ? -34.524 -36.201 -23.957 1.00 68.81 108 ARG A CA 1
ATOM 918 C C . ARG A 1 108 ? -35.388 -35.498 -25.004 1.00 68.81 108 ARG A C 1
ATOM 920 O O . ARG A 1 108 ? -35.207 -34.296 -25.208 1.00 68.81 108 ARG A O 1
ATOM 927 N N . PRO A 1 109 ? -36.343 -36.210 -25.626 1.00 69.12 109 PRO A N 1
ATOM 928 C CA . PRO A 1 109 ? -37.387 -35.576 -26.417 1.00 69.12 109 PRO A CA 1
ATOM 929 C C . PRO A 1 109 ? -38.125 -34.525 -25.570 1.00 69.12 109 PRO A C 1
ATOM 931 O O . PRO A 1 109 ? -38.295 -34.742 -24.364 1.00 69.12 109 PRO A O 1
ATOM 934 N N . PRO A 1 110 ? -38.567 -33.401 -26.160 1.00 72.31 110 PRO A N 1
ATOM 935 C CA . PRO A 1 110 ? -39.427 -32.455 -25.460 1.00 72.31 110 PRO A CA 1
ATOM 936 C C . PRO A 1 110 ? -40.681 -33.182 -24.958 1.00 72.31 110 PRO A C 1
ATOM 938 O O . PRO A 1 110 ? -41.267 -33.987 -25.685 1.00 72.31 110 PRO A O 1
ATOM 941 N N . LEU A 1 111 ? -41.073 -32.928 -23.703 1.00 73.81 111 LEU A N 1
ATOM 942 C CA . LEU A 1 111 ? -42.323 -33.458 -23.161 1.00 73.81 111 LEU A CA 1
ATOM 943 C C . LEU A 1 111 ? -43.471 -33.010 -24.071 1.00 73.81 111 LEU A C 1
ATOM 945 O O . LEU A 1 111 ? -43.596 -31.820 -24.364 1.00 73.81 111 LEU A O 1
ATOM 949 N N . ALA A 1 112 ? -44.307 -33.957 -24.500 1.00 72.25 112 ALA A N 1
ATOM 950 C CA . ALA A 1 112 ? -45.545 -33.620 -25.184 1.00 72.25 112 ALA A CA 1
ATOM 951 C C . ALA A 1 112 ? -46.365 -32.663 -24.296 1.00 72.25 112 ALA A C 1
ATOM 953 O O . ALA A 1 112 ? -46.420 -32.870 -23.077 1.00 72.25 112 ALA A O 1
ATOM 954 N N . PRO A 1 113 ? -46.989 -31.618 -24.867 1.00 65.56 113 PRO A N 1
ATOM 955 C CA . PRO A 1 113 ? -47.888 -30.773 -24.099 1.00 65.56 113 PRO A CA 1
ATOM 956 C C . PRO A 1 113 ? -49.016 -31.634 -23.522 1.00 65.56 113 PRO A C 1
ATOM 958 O O . PRO A 1 113 ? -49.518 -32.549 -24.180 1.00 65.56 113 PRO A O 1
ATOM 961 N N . ALA A 1 114 ? -49.388 -31.357 -22.271 1.00 61.78 114 ALA A N 1
ATOM 962 C CA . ALA A 1 114 ? -50.460 -32.066 -21.585 1.00 61.78 114 ALA A CA 1
ATOM 963 C C . ALA A 1 114 ? -51.748 -32.049 -22.437 1.00 61.78 114 ALA A C 1
ATOM 965 O O . ALA A 1 114 ? -52.035 -31.034 -23.084 1.00 61.78 114 ALA A O 1
ATOM 966 N N . PRO A 1 115 ? -52.535 -33.141 -22.451 1.00 52.97 115 PRO A N 1
ATOM 967 C CA . PRO A 1 115 ? -53.750 -33.216 -23.252 1.00 52.97 115 PRO A CA 1
ATOM 968 C C . PRO A 1 115 ? -54.751 -32.167 -22.751 1.00 52.97 115 PRO A C 1
ATOM 970 O O . PRO A 1 115 ? -55.393 -32.357 -21.723 1.00 52.97 115 PRO A O 1
ATOM 973 N N . GLY A 1 116 ? -54.856 -31.032 -23.450 1.00 61.78 116 GLY A N 1
ATOM 974 C CA . GLY A 1 116 ? -55.810 -29.980 -23.088 1.00 61.78 116 GLY A CA 1
ATOM 975 C C . GLY A 1 116 ? -55.558 -28.572 -23.630 1.00 61.78 116 GLY A C 1
ATOM 976 O O . GLY A 1 116 ? -56.494 -27.778 -23.635 1.00 61.78 116 GLY A O 1
ATOM 977 N N . GLN A 1 117 ? -54.367 -28.229 -24.127 1.00 56.88 117 GLN A N 1
ATOM 978 C CA . GLN A 1 117 ? -54.145 -26.898 -24.711 1.00 56.88 117 GLN A CA 1
ATOM 979 C C . GLN A 1 117 ? -54.295 -26.932 -26.234 1.00 56.88 117 GLN A C 1
ATOM 981 O O . GLN A 1 117 ? -53.378 -27.299 -26.964 1.00 56.88 117 GLN A O 1
ATOM 986 N N . LYS A 1 118 ? -55.491 -26.562 -26.707 1.00 47.34 118 LYS A N 1
ATOM 987 C CA . LYS A 1 118 ? -55.737 -26.237 -28.116 1.00 47.34 118 LYS A CA 1
ATOM 988 C C . LYS A 1 118 ? -54.958 -24.966 -28.467 1.00 47.34 118 LYS A C 1
ATOM 990 O O . LYS A 1 118 ? -55.139 -23.945 -27.809 1.00 47.34 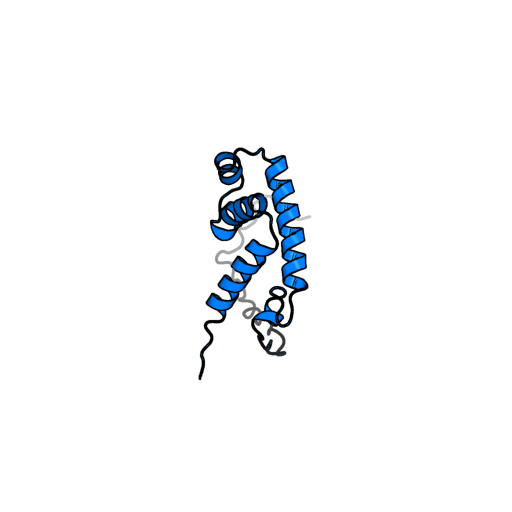118 LYS A O 1
ATOM 995 N N . ALA A 1 119 ? -54.103 -25.053 -29.484 1.00 50.97 119 ALA A N 1
ATOM 996 C CA . ALA A 1 119 ? -53.482 -23.894 -30.111 1.00 50.97 119 ALA A CA 1
ATOM 997 C C . ALA A 1 119 ? -54.563 -23.078 -30.839 1.00 50.97 119 ALA A C 1
ATOM 999 O O . ALA A 1 119 ? -55.384 -23.655 -31.558 1.00 50.97 119 ALA A O 1
ATOM 1000 N N . ALA A 1 120 ? -54.578 -21.771 -30.582 1.00 41.75 120 ALA A N 1
ATOM 1001 C CA . ALA A 1 120 ? -55.274 -20.782 -31.398 1.00 41.75 120 ALA A CA 1
ATOM 1002 C C . ALA A 1 120 ? -54.433 -20.447 -32.636 1.00 41.75 120 ALA A C 1
ATOM 1004 O O . ALA A 1 120 ? -53.187 -20.535 -32.525 1.00 41.75 120 ALA A O 1
#